Protein AF-A0A7J4ENU3-F1 (afdb_monomer_lite)

Foldseek 3Di:
DFAWDWKKKWKQDAPDDQPDDPDDRDDRPTDIGTFDDDPNDTDDDDDDLFFHKMKMWMWIATPVGDIDDIDIDIDGGPDHNQQNPVSPRDLDLVSLVVLVCCQVVVDPDDCSLPPVPPRGRDNVSSVVSVCCNVVVDVGD

Secondary structure (DSSP, 8-state):
-PPEEEEEEEEE-TT------TTSPPP---EEEEPEEETTEEE-----SS-EEEEEEEEEEETT-PBPPPEEEEEEE--PPTT-SS-SSS-SHHHHHHHHHHHTTSS---GGG--S-SSS--HHHHHHHHHHHTTS-S--

Radius of gyration: 20.48 Å; chains: 1; bounding box: 47×26×59 Å

Sequence (140 aa):
DTKIKEVYASIIEPDYKIILNNDTLYEMNFTTLPLEEKEGKFTANFTPDKGGEYKILIHAIDEEGNIAMPKSLVINVLGKLKGDFNNNGRVDIGDATYVAYMVVGKVPVDLNADFNGNGRVDIGDATKIAFYVAGKIDKL

Structure (mmCIF, N/CA/C/O backbone):
data_AF-A0A7J4ENU3-F1
#
_entry.id   AF-A0A7J4ENU3-F1
#
loop_
_atom_site.group_PDB
_atom_site.id
_atom_site.type_symbol
_atom_site.label_atom_id
_atom_site.label_alt_id
_atom_site.label_comp_id
_atom_site.label_asym_id
_atom_site.label_entity_id
_atom_site.label_seq_id
_atom_site.pdbx_PDB_ins_code
_atom_site.Cartn_x
_atom_site.Cartn_y
_atom_site.Cartn_z
_atom_site.occupancy
_atom_site.B_iso_or_equiv
_atom_site.auth_seq_id
_atom_site.auth_comp_id
_atom_site.auth_asym_id
_atom_site.auth_atom_id
_atom_site.pdbx_PDB_model_num
ATOM 1 N N . ASP A 1 1 ? 23.700 -7.798 -31.599 1.00 67.38 1 ASP A N 1
ATOM 2 C CA . ASP A 1 1 ? 23.242 -7.557 -30.221 1.00 67.38 1 ASP A CA 1
ATOM 3 C C . ASP A 1 1 ? 22.151 -6.514 -30.217 1.00 67.38 1 ASP A C 1
ATOM 5 O O . ASP A 1 1 ? 22.386 -5.391 -30.649 1.00 67.38 1 ASP A O 1
ATOM 9 N N . THR A 1 2 ? 20.948 -6.911 -29.811 1.00 76.69 2 THR A N 1
ATOM 10 C CA . THR A 1 2 ? 19.819 -5.992 -29.636 1.00 76.69 2 THR A CA 1
ATOM 11 C C . THR A 1 2 ? 20.080 -5.145 -28.397 1.00 76.69 2 THR A C 1
ATOM 13 O O . THR A 1 2 ? 20.268 -5.687 -27.307 1.00 76.69 2 THR A O 1
ATOM 16 N N . LYS A 1 3 ? 20.133 -3.823 -28.566 1.00 87.19 3 LYS A N 1
ATOM 17 C CA . LYS A 1 3 ? 20.307 -2.884 -27.456 1.00 87.19 3 LYS A CA 1
ATOM 18 C C . LYS A 1 3 ? 18.960 -2.580 -26.821 1.00 87.19 3 LYS A C 1
ATOM 20 O O . LYS A 1 3 ? 18.000 -2.258 -27.516 1.00 87.19 3 LYS A O 1
ATOM 25 N N . ILE A 1 4 ? 18.908 -2.685 -25.500 1.00 90.12 4 ILE A N 1
ATOM 26 C CA . ILE A 1 4 ? 17.722 -2.349 -24.717 1.00 90.12 4 ILE A CA 1
ATOM 27 C C . ILE A 1 4 ? 17.666 -0.826 -24.583 1.00 90.12 4 ILE A C 1
ATOM 29 O O . ILE A 1 4 ? 18.643 -0.206 -24.173 1.00 90.12 4 ILE A O 1
ATOM 33 N N . LYS A 1 5 ? 16.523 -0.238 -24.934 1.00 92.56 5 LYS A N 1
ATOM 34 C CA . LYS A 1 5 ? 16.239 1.192 -24.783 1.00 92.56 5 LYS A CA 1
ATOM 35 C C . LYS A 1 5 ? 15.552 1.486 -23.455 1.00 92.56 5 LYS A C 1
ATOM 37 O O . LYS A 1 5 ? 15.869 2.478 -22.809 1.00 92.56 5 LYS A O 1
ATOM 42 N N . GLU A 1 6 ? 14.597 0.645 -23.069 1.00 93.94 6 GLU A N 1
ATOM 43 C CA . GLU A 1 6 ? 13.755 0.873 -21.897 1.00 93.94 6 GLU A CA 1
ATOM 44 C C . GLU A 1 6 ? 13.342 -0.447 -21.249 1.00 93.94 6 GLU A C 1
ATOM 46 O O . GLU A 1 6 ? 13.059 -1.431 -21.935 1.00 93.94 6 GLU A O 1
ATOM 51 N N . VAL A 1 7 ? 13.271 -0.452 -19.917 1.00 95.50 7 VAL A N 1
ATOM 52 C CA . VAL A 1 7 ? 12.657 -1.527 -19.137 1.00 95.50 7 VAL A CA 1
ATOM 53 C C . VAL A 1 7 ? 11.713 -0.901 -18.121 1.00 95.50 7 VAL A C 1
ATOM 55 O O . VAL A 1 7 ? 12.093 0.025 -17.408 1.00 95.50 7 VAL A O 1
ATOM 58 N N . TYR A 1 8 ? 10.491 -1.414 -18.029 1.00 95.19 8 TYR A N 1
ATOM 59 C CA . TYR A 1 8 ? 9.503 -0.958 -17.053 1.00 95.19 8 TYR A CA 1
ATOM 60 C C . TYR A 1 8 ? 8.680 -2.130 -16.517 1.00 95.19 8 TYR A C 1
ATOM 62 O O . TYR A 1 8 ? 8.604 -3.199 -17.126 1.00 95.19 8 TYR A O 1
ATOM 70 N N . ALA A 1 9 ? 8.067 -1.929 -15.358 1.00 95.06 9 ALA A N 1
ATOM 71 C CA . ALA A 1 9 ? 7.141 -2.858 -14.743 1.00 95.06 9 ALA A CA 1
ATOM 72 C C . ALA A 1 9 ? 5.710 -2.311 -14.797 1.00 95.06 9 ALA A C 1
ATOM 74 O O . ALA A 1 9 ? 5.480 -1.148 -14.478 1.00 95.06 9 ALA A O 1
ATOM 75 N N . SER A 1 10 ? 4.747 -3.159 -15.144 1.00 93.50 10 SER A N 1
ATOM 76 C CA . SER A 1 10 ? 3.324 -2.928 -14.898 1.00 93.50 10 SER A CA 1
ATOM 77 C C . SER A 1 10 ? 2.909 -3.707 -13.654 1.00 93.50 10 SER A C 1
ATOM 79 O O . SER A 1 10 ? 3.065 -4.929 -13.600 1.00 93.50 10 SER A O 1
ATOM 81 N N . ILE A 1 11 ? 2.408 -2.996 -12.645 1.00 91.56 11 ILE A N 1
ATOM 82 C CA . ILE A 1 11 ? 2.000 -3.565 -11.358 1.00 91.56 11 ILE A CA 1
ATOM 83 C C . ILE A 1 11 ? 0.474 -3.639 -11.308 1.00 91.56 11 ILE A C 1
ATOM 85 O O . ILE A 1 11 ? -0.209 -2.629 -11.475 1.00 91.56 11 ILE A O 1
ATOM 89 N N . ILE A 1 12 ? -0.041 -4.846 -11.074 1.00 88.12 12 ILE A N 1
ATOM 90 C CA . ILE A 1 12 ? -1.458 -5.146 -10.863 1.00 88.12 12 ILE A CA 1
ATOM 91 C C . ILE A 1 12 ? -1.692 -5.338 -9.366 1.00 88.12 12 ILE A C 1
ATOM 93 O O . ILE A 1 12 ? -1.057 -6.197 -8.749 1.00 88.12 12 ILE A O 1
ATOM 97 N N . GLU A 1 13 ? -2.602 -4.551 -8.799 1.00 85.44 13 GLU A N 1
ATOM 98 C CA . GLU A 1 13 ? -2.942 -4.590 -7.376 1.00 85.44 13 GLU A CA 1
ATOM 99 C C . GLU A 1 13 ? -3.897 -5.744 -6.992 1.00 85.44 13 GLU A C 1
ATOM 101 O O . GLU A 1 13 ? -4.664 -6.210 -7.841 1.00 85.44 13 GLU A O 1
ATOM 106 N N . PRO A 1 14 ? -3.925 -6.149 -5.702 1.00 78.50 14 PRO A N 1
ATOM 107 C CA . PRO A 1 14 ? -4.763 -7.245 -5.197 1.00 78.50 14 PRO A CA 1
ATOM 108 C C . PRO A 1 14 ? -6.275 -7.078 -5.407 1.00 78.50 14 PRO A C 1
ATOM 110 O O . PRO A 1 14 ? -6.964 -8.047 -5.717 1.00 78.50 14 PRO A O 1
ATOM 113 N N . ASP A 1 15 ? -6.805 -5.859 -5.271 1.00 68.31 15 ASP A N 1
ATOM 114 C CA . ASP A 1 15 ? -8.259 -5.602 -5.291 1.00 68.31 15 ASP A CA 1
ATOM 115 C C . ASP A 1 15 ? -8.812 -5.336 -6.694 1.00 68.31 15 ASP A C 1
ATOM 117 O O . ASP A 1 15 ? -9.881 -4.735 -6.853 1.00 68.31 15 ASP A O 1
ATOM 121 N N . TYR A 1 16 ? -8.074 -5.740 -7.728 1.00 67.44 16 TYR A N 1
ATOM 122 C CA . TYR A 1 16 ? -8.493 -5.554 -9.106 1.00 67.44 16 TYR A CA 1
ATOM 123 C C . TYR A 1 16 ? -9.882 -6.168 -9.348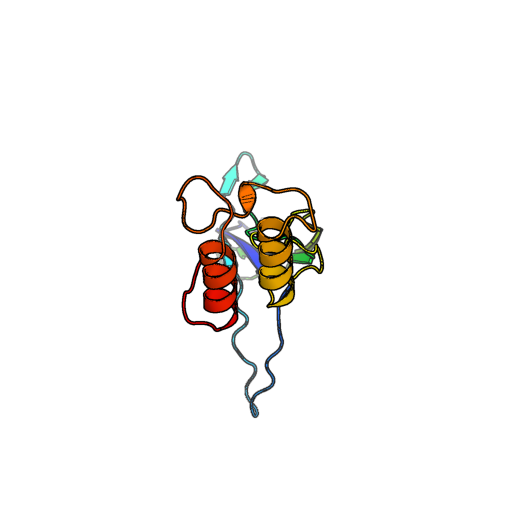 1.00 67.44 16 TYR A C 1
ATOM 125 O O . TYR A 1 16 ? -10.099 -7.374 -9.208 1.00 67.44 16 TYR A O 1
ATOM 133 N N . LYS A 1 17 ? -10.833 -5.320 -9.752 1.00 52.16 17 LYS A N 1
ATOM 134 C CA . LYS A 1 17 ? -12.161 -5.727 -10.214 1.00 52.16 17 LYS A CA 1
ATOM 135 C C . LYS A 1 17 ? -12.238 -5.502 -11.717 1.00 52.16 17 LYS A C 1
ATOM 137 O O . LYS A 1 17 ? -12.132 -4.368 -12.176 1.00 52.16 17 LYS A O 1
ATOM 142 N N . ILE A 1 18 ? -12.490 -6.567 -12.476 1.00 53.56 18 ILE A N 1
ATOM 143 C CA . ILE A 1 18 ? -12.946 -6.436 -13.863 1.00 53.56 18 ILE A CA 1
ATOM 144 C C . ILE A 1 18 ? -14.368 -5.874 -13.796 1.00 53.56 18 ILE A C 1
ATOM 146 O O . ILE A 1 18 ? -15.307 -6.600 -13.466 1.00 53.56 18 ILE A O 1
ATOM 150 N N . ILE A 1 19 ? -14.539 -4.580 -14.063 1.00 49.34 19 ILE A N 1
ATO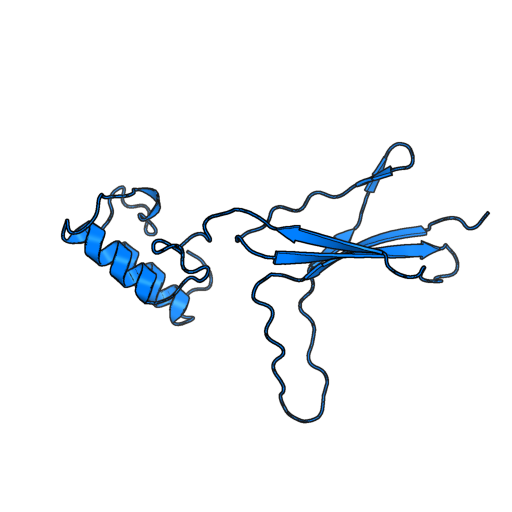M 151 C CA . ILE A 1 19 ? -15.871 -3.989 -14.205 1.00 49.34 19 ILE A CA 1
ATOM 152 C C . ILE A 1 19 ? -16.300 -4.195 -15.658 1.00 49.34 19 ILE A C 1
ATOM 154 O O . ILE A 1 19 ? -15.841 -3.504 -16.563 1.00 49.34 19 ILE A O 1
ATOM 158 N N . LEU A 1 20 ? -17.165 -5.185 -15.879 1.00 49.81 20 LEU A N 1
ATOM 159 C CA . LEU A 1 20 ? -17.818 -5.418 -17.164 1.00 49.81 20 LEU A CA 1
ATOM 160 C C . LEU A 1 20 ? -18.965 -4.417 -17.318 1.00 49.81 20 LEU A C 1
ATOM 162 O O . LEU A 1 20 ? -20.089 -4.702 -16.915 1.00 49.81 20 LEU A O 1
ATOM 166 N N . ASN A 1 21 ? -18.686 -3.253 -17.897 1.00 50.88 21 ASN A N 1
ATOM 167 C CA . ASN A 1 21 ? -19.736 -2.384 -18.419 1.00 50.88 21 ASN A CA 1
ATOM 168 C C . ASN A 1 21 ? -19.712 -2.450 -19.958 1.00 50.88 21 ASN A C 1
ATOM 170 O O . ASN A 1 21 ? -18.652 -2.613 -20.552 1.00 50.88 21 ASN A O 1
ATOM 174 N N . ASN A 1 22 ? -20.899 -2.418 -20.571 1.00 47.44 22 ASN A N 1
ATOM 175 C CA . ASN A 1 22 ? -21.196 -2.680 -21.989 1.00 47.44 22 ASN A CA 1
ATOM 176 C C . ASN A 1 22 ? -20.034 -2.522 -22.999 1.00 47.44 22 ASN A C 1
ATOM 178 O O . ASN A 1 22 ? -19.501 -1.430 -23.187 1.00 47.44 22 ASN A O 1
ATOM 182 N N . ASP A 1 23 ? -19.743 -3.622 -23.704 1.00 50.28 23 ASP A N 1
ATOM 183 C CA . ASP A 1 23 ? -19.064 -3.747 -25.008 1.00 50.28 23 ASP A CA 1
ATOM 184 C C . ASP A 1 23 ? -17.723 -3.030 -25.242 1.00 50.28 23 ASP A C 1
ATOM 186 O O . ASP A 1 23 ? -17.220 -2.999 -26.365 1.00 50.28 23 ASP A O 1
ATOM 190 N N . THR A 1 24 ? -17.065 -2.537 -24.195 1.00 50.84 24 THR A N 1
ATOM 191 C CA . THR A 1 24 ? -15.702 -2.001 -24.295 1.00 50.84 24 THR A CA 1
ATOM 192 C C . THR A 1 24 ? -14.852 -2.523 -23.141 1.00 50.84 24 THR A C 1
ATOM 194 O O . THR A 1 24 ? -15.248 -2.445 -21.982 1.00 50.84 24 THR A O 1
ATOM 197 N N . LEU A 1 25 ? -13.687 -3.110 -23.453 1.00 45.59 25 LEU A N 1
ATOM 198 C CA . LEU A 1 25 ? -12.690 -3.480 -22.444 1.00 45.59 25 LEU A CA 1
ATOM 199 C C . LEU A 1 25 ? -12.297 -2.214 -21.665 1.00 45.59 25 LEU A C 1
ATOM 201 O O . LEU A 1 25 ? -11.780 -1.273 -22.261 1.00 45.59 25 LEU A O 1
ATOM 205 N N . TYR A 1 26 ? -12.546 -2.191 -20.355 1.00 52.06 26 TYR A N 1
ATOM 206 C CA . TYR A 1 26 ? -12.221 -1.044 -19.507 1.00 52.06 26 TYR A CA 1
ATOM 207 C C . TYR A 1 26 ? -10.741 -0.984 -19.120 1.00 52.06 26 TYR A C 1
ATOM 209 O O . TYR A 1 26 ? -10.058 -2.005 -19.004 1.00 52.06 26 TYR A O 1
ATOM 217 N N . GLU A 1 27 ? -10.293 0.255 -18.908 1.00 47.44 27 GLU A N 1
ATOM 218 C CA . GLU A 1 27 ? -8.958 0.672 -18.488 1.00 47.44 27 GLU A CA 1
ATOM 219 C C . GLU A 1 27 ? -8.439 -0.170 -17.322 1.00 47.44 27 GLU A C 1
ATOM 221 O O . GLU A 1 27 ? -9.015 -0.228 -16.233 1.00 47.44 27 GLU A O 1
ATOM 226 N N . MET A 1 28 ? -7.318 -0.838 -17.557 1.00 56.19 28 MET A N 1
ATOM 227 C CA . MET A 1 28 ? -6.588 -1.494 -16.493 1.00 56.19 28 MET A CA 1
ATOM 228 C C . MET A 1 28 ? -5.757 -0.427 -15.777 1.00 56.19 28 MET A C 1
ATOM 230 O O . MET A 1 28 ? -4.797 0.097 -16.341 1.00 56.19 28 MET A O 1
ATOM 234 N N . ASN A 1 29 ? -6.132 -0.092 -14.541 1.00 54.97 29 ASN A N 1
ATOM 235 C CA . ASN A 1 29 ? -5.310 0.763 -13.689 1.00 54.97 29 ASN A CA 1
ATOM 236 C C . ASN A 1 29 ? -4.070 -0.020 -13.262 1.00 54.97 29 ASN A C 1
ATOM 238 O O . ASN A 1 29 ? -4.098 -0.779 -12.295 1.00 54.97 29 ASN A O 1
ATOM 242 N N . PHE A 1 30 ? -2.990 0.152 -14.014 1.00 72.44 30 PHE A N 1
ATOM 243 C CA . PHE A 1 30 ? -1.680 -0.365 -13.664 1.00 72.44 30 PHE A CA 1
ATOM 244 C C . PHE A 1 30 ? -0.769 0.779 -13.263 1.00 72.44 30 PHE A C 1
ATOM 246 O O . PHE A 1 30 ? -0.688 1.799 -13.952 1.00 72.44 30 PHE A O 1
ATOM 253 N N . THR A 1 31 ? -0.005 0.584 -12.193 1.00 81.31 31 THR A N 1
ATOM 254 C CA . THR A 1 31 ? 1.162 1.432 -11.967 1.00 81.31 31 THR A CA 1
ATOM 255 C C . THR A 1 31 ? 2.234 1.024 -12.967 1.00 81.31 31 THR A C 1
ATOM 257 O O . THR A 1 31 ? 2.696 -0.118 -12.955 1.00 81.31 31 THR A O 1
ATOM 260 N N . THR A 1 32 ? 2.621 1.954 -13.838 1.00 88.81 32 THR A N 1
ATOM 261 C CA . THR A 1 32 ? 3.802 1.792 -14.691 1.00 88.81 32 THR A CA 1
ATOM 262 C C . THR A 1 32 ? 5.004 2.355 -13.950 1.00 88.81 32 THR A C 1
ATOM 264 O O . THR A 1 32 ? 5.009 3.525 -13.571 1.00 88.81 32 THR A O 1
ATOM 267 N N . LEU A 1 33 ? 6.005 1.513 -13.717 1.00 92.94 33 LEU A N 1
ATOM 268 C CA . LEU A 1 33 ? 7.198 1.842 -12.952 1.00 92.94 33 LEU A CA 1
ATOM 269 C C . LEU A 1 33 ? 8.435 1.630 -13.835 1.00 92.94 33 LEU A C 1
ATOM 271 O O . LEU A 1 33 ? 8.742 0.480 -14.147 1.00 92.94 33 LEU A O 1
ATOM 275 N N . PRO A 1 34 ? 9.146 2.687 -14.258 1.00 95.06 34 PRO A N 1
ATOM 276 C CA . PRO A 1 34 ? 10.393 2.524 -14.998 1.00 95.06 34 PRO A CA 1
ATOM 277 C C . PRO A 1 34 ? 11.454 1.847 -14.121 1.00 95.06 34 PRO A C 1
ATOM 279 O O . PRO A 1 34 ? 11.529 2.101 -12.916 1.00 95.06 34 PRO A O 1
ATOM 282 N N . LEU A 1 35 ? 12.271 0.978 -14.719 1.00 95.06 35 LEU A N 1
ATOM 283 C CA . LEU A 1 35 ? 13.402 0.340 -14.050 1.00 95.06 35 LEU A CA 1
ATOM 284 C C . LEU A 1 35 ? 14.702 1.044 -14.444 1.00 95.06 35 LEU A C 1
ATOM 286 O O . LEU A 1 35 ? 14.980 1.272 -15.618 1.00 95.06 35 LEU A O 1
ATOM 290 N N . GLU A 1 36 ? 15.532 1.329 -13.448 1.00 94.38 36 GLU A N 1
ATOM 291 C CA . GLU A 1 36 ? 16.858 1.908 -13.630 1.00 94.38 36 GLU A CA 1
ATOM 292 C C . GLU A 1 36 ? 17.893 0.806 -13.848 1.00 94.38 36 GLU A C 1
ATOM 294 O O . GLU A 1 36 ? 17.995 -0.129 -13.043 1.00 94.38 36 GLU A O 1
ATOM 299 N N . GLU A 1 37 ? 18.694 0.936 -14.904 1.00 92.62 37 GLU A N 1
ATOM 300 C CA . GLU A 1 37 ? 19.852 0.076 -15.120 1.00 92.62 37 GLU A CA 1
ATOM 301 C C . GLU A 1 37 ? 21.011 0.490 -14.204 1.00 92.62 37 GLU A C 1
ATOM 303 O O . GLU A 1 37 ? 21.490 1.624 -14.238 1.00 92.62 37 GLU A O 1
ATOM 308 N N . LYS A 1 38 ? 21.487 -0.451 -13.388 1.00 90.62 38 LYS A N 1
ATOM 309 C CA . LYS A 1 38 ? 22.678 -0.322 -12.546 1.00 90.62 38 LYS A CA 1
ATOM 310 C C . LYS A 1 38 ? 23.508 -1.588 -12.688 1.00 90.62 38 LYS A C 1
ATOM 312 O O . LYS A 1 38 ? 23.046 -2.673 -12.344 1.00 90.62 38 LYS A O 1
ATOM 317 N N . GLU A 1 39 ? 24.724 -1.447 -13.217 1.00 89.56 39 GLU A N 1
ATOM 318 C CA . GLU A 1 39 ? 25.691 -2.550 -13.360 1.00 89.56 39 GLU A CA 1
ATOM 319 C C . GLU A 1 39 ? 25.115 -3.777 -14.104 1.00 89.56 39 GLU A C 1
ATOM 321 O O . GLU A 1 39 ? 25.306 -4.924 -13.696 1.00 89.56 39 GLU A O 1
ATOM 326 N N . GLY A 1 40 ? 24.358 -3.543 -15.184 1.00 86.25 40 GLY A N 1
ATOM 327 C CA . GLY A 1 40 ? 23.722 -4.603 -15.977 1.00 86.25 40 GLY A CA 1
ATOM 328 C C . GLY A 1 40 ? 22.496 -5.253 -15.321 1.00 86.25 40 GLY A C 1
ATOM 329 O O . GLY A 1 40 ? 22.036 -6.302 -15.778 1.00 86.25 40 GLY A O 1
ATOM 330 N N . LYS A 1 41 ? 21.957 -4.665 -14.245 1.00 90.12 41 LYS A N 1
ATOM 331 C CA . LYS A 1 41 ? 20.702 -5.077 -13.601 1.00 90.12 41 LYS A CA 1
ATOM 332 C C . LYS A 1 41 ? 19.680 -3.952 -13.655 1.00 90.12 41 LYS A C 1
ATOM 334 O O . LYS A 1 41 ? 19.992 -2.812 -13.342 1.00 90.12 41 LYS A O 1
ATOM 339 N N . PHE A 1 42 ? 18.440 -4.299 -13.970 1.00 93.12 42 PHE A N 1
ATOM 340 C CA . PHE A 1 42 ? 17.312 -3.376 -13.928 1.00 93.12 42 PHE A CA 1
ATOM 341 C C . PHE A 1 42 ? 16.654 -3.425 -12.550 1.00 93.12 42 PHE A C 1
ATOM 343 O O . PHE A 1 42 ? 16.318 -4.504 -12.057 1.00 93.12 42 PHE A O 1
ATOM 350 N N . THR A 1 43 ? 16.499 -2.266 -11.915 1.00 93.25 43 THR A N 1
ATOM 351 C CA . THR A 1 43 ? 16.022 -2.147 -10.532 1.00 93.25 43 THR A CA 1
ATOM 352 C C . THR A 1 43 ? 14.944 -1.081 -10.412 1.00 93.25 43 THR A C 1
ATOM 354 O O . THR A 1 43 ? 15.016 -0.041 -11.056 1.00 93.25 43 THR A O 1
ATOM 357 N N . ALA A 1 44 ? 13.947 -1.329 -9.571 1.00 92.31 44 ALA A N 1
ATOM 358 C CA . ALA A 1 44 ? 12.956 -0.337 -9.190 1.00 92.31 44 ALA A CA 1
ATOM 359 C C . ALA A 1 44 ? 12.510 -0.585 -7.750 1.00 92.31 44 ALA A C 1
ATOM 361 O O . ALA A 1 44 ? 12.583 -1.712 -7.256 1.00 92.31 44 ALA A O 1
ATOM 362 N N . ASN A 1 45 ? 12.040 0.473 -7.094 1.00 91.69 45 ASN A N 1
ATOM 363 C CA . ASN A 1 45 ? 11.479 0.399 -5.753 1.00 91.69 45 ASN A CA 1
ATOM 364 C C . ASN A 1 45 ? 9.977 0.648 -5.834 1.00 91.69 45 ASN A C 1
ATOM 366 O O . ASN A 1 45 ? 9.534 1.650 -6.391 1.00 91.69 45 ASN A O 1
ATOM 370 N N . PHE A 1 46 ? 9.211 -0.260 -5.247 1.00 88.38 46 PHE A N 1
ATOM 371 C CA . PHE A 1 46 ? 7.774 -0.137 -5.086 1.00 88.38 46 PHE A CA 1
ATOM 372 C C . PHE A 1 46 ? 7.436 -0.407 -3.625 1.00 88.38 46 PHE A C 1
ATOM 374 O O . PHE A 1 46 ? 7.888 -1.406 -3.063 1.00 88.38 46 PHE A O 1
ATOM 381 N N . THR A 1 47 ? 6.648 0.481 -3.025 1.00 86.06 47 THR A N 1
ATOM 382 C CA . THR A 1 47 ? 6.127 0.314 -1.668 1.00 86.06 47 THR A CA 1
ATOM 383 C C . THR A 1 47 ? 4.628 0.058 -1.774 1.00 86.06 47 THR A C 1
ATOM 385 O O . THR A 1 47 ? 3.895 0.997 -2.088 1.00 86.06 47 THR A O 1
ATOM 388 N N . PRO A 1 48 ? 4.169 -1.182 -1.536 1.00 82.31 48 PRO A N 1
ATOM 389 C CA . PRO A 1 48 ? 2.747 -1.496 -1.478 1.00 82.31 48 PRO A CA 1
ATOM 390 C C . PRO A 1 48 ? 2.047 -0.662 -0.400 1.00 82.31 48 PRO A C 1
ATOM 392 O O . PRO A 1 48 ? 2.563 -0.510 0.708 1.00 82.31 48 PRO A O 1
ATOM 395 N N . ASP A 1 49 ? 0.862 -0.150 -0.710 1.00 74.81 49 ASP A N 1
ATOM 396 C CA . ASP A 1 49 ? -0.019 0.558 0.224 1.00 74.81 49 ASP A CA 1
ATOM 397 C C . ASP A 1 49 ? -0.956 -0.391 0.995 1.00 74.81 49 ASP A C 1
ATOM 399 O O . ASP A 1 49 ? -1.523 -0.011 2.024 1.00 74.81 49 ASP A O 1
ATOM 403 N N . LYS A 1 50 ? -1.079 -1.640 0.530 1.00 73.00 50 LYS A N 1
ATOM 404 C CA . LYS A 1 50 ? -1.904 -2.693 1.125 1.00 73.00 50 LYS A CA 1
ATOM 405 C C . LYS A 1 50 ? -1.287 -4.081 1.004 1.00 73.00 50 LYS A C 1
ATOM 407 O O . LYS A 1 50 ? -0.380 -4.327 0.210 1.00 73.00 50 LYS A O 1
ATOM 412 N N . GLY A 1 51 ? -1.775 -4.995 1.838 1.00 79.12 51 GLY A N 1
ATOM 413 C CA . GLY A 1 51 ? -1.477 -6.417 1.704 1.00 79.12 51 GLY A CA 1
ATOM 414 C C . GLY A 1 51 ? -2.241 -7.053 0.545 1.00 79.12 51 GLY A C 1
ATOM 415 O O . GLY A 1 51 ? -3.234 -6.511 0.069 1.00 79.12 51 GLY A O 1
ATOM 416 N N . GLY A 1 52 ? -1.783 -8.227 0.115 1.00 79.62 52 GLY A N 1
ATOM 417 C CA . GLY A 1 52 ? -2.448 -9.038 -0.906 1.00 79.62 52 GLY A CA 1
ATOM 418 C C . GLY A 1 52 ? -1.515 -9.520 -2.016 1.00 79.62 52 GLY A C 1
ATOM 419 O O . GLY A 1 52 ? -0.292 -9.368 -1.939 1.00 79.62 52 GLY A O 1
ATOM 420 N N . GLU A 1 53 ? -2.107 -10.139 -3.038 1.00 86.75 53 GLU A N 1
ATOM 421 C CA . GLU A 1 53 ? -1.390 -10.669 -4.201 1.00 86.75 53 GLU A CA 1
ATOM 422 C C . GLU A 1 53 ? -1.198 -9.585 -5.271 1.00 86.75 53 GLU A C 1
ATOM 424 O O . GLU A 1 53 ? -2.153 -9.148 -5.908 1.00 86.75 53 GLU A O 1
ATOM 429 N N . TYR A 1 54 ? 0.050 -9.187 -5.508 1.00 89.12 54 TYR A N 1
ATOM 430 C CA . TYR A 1 54 ? 0.433 -8.300 -6.603 1.00 89.12 54 TYR A CA 1
ATOM 431 C C . TYR A 1 54 ? 0.981 -9.115 -7.774 1.00 89.12 54 TYR A C 1
ATOM 433 O O . TYR A 1 54 ? 1.838 -9.986 -7.586 1.00 89.12 54 TYR A O 1
ATOM 441 N N . LYS A 1 55 ? 0.559 -8.790 -9.000 1.00 91.31 55 LYS A N 1
ATOM 442 C CA . LYS A 1 55 ? 1.166 -9.333 -10.229 1.00 91.31 55 LYS A CA 1
ATOM 443 C C . LYS A 1 55 ? 2.015 -8.261 -10.885 1.00 91.31 55 LYS A C 1
ATOM 445 O O . LYS A 1 55 ? 1.546 -7.154 -11.116 1.00 91.31 55 LYS A O 1
ATOM 450 N N . ILE A 1 56 ? 3.260 -8.591 -11.196 1.00 92.94 56 ILE A N 1
ATOM 451 C CA . ILE A 1 56 ? 4.216 -7.668 -11.804 1.00 92.94 56 ILE A CA 1
ATOM 452 C C . ILE A 1 56 ? 4.601 -8.215 -13.172 1.00 92.94 56 ILE A C 1
ATOM 454 O O . ILE A 1 56 ? 5.058 -9.355 -13.273 1.00 92.94 56 ILE A O 1
ATOM 458 N N . LEU A 1 57 ? 4.422 -7.405 -14.213 1.00 93.62 57 LEU A N 1
ATOM 459 C CA . LEU A 1 57 ? 4.844 -7.698 -15.580 1.00 93.62 57 LEU A CA 1
ATOM 460 C C . LEU A 1 57 ? 6.032 -6.813 -15.932 1.00 93.62 57 LEU A C 1
ATOM 462 O O . LEU A 1 57 ? 5.926 -5.598 -15.858 1.00 93.62 57 LEU A O 1
ATOM 466 N N . ILE A 1 58 ? 7.154 -7.410 -16.318 1.00 94.94 58 ILE A N 1
ATOM 467 C CA . ILE A 1 58 ? 8.361 -6.697 -16.734 1.00 94.94 58 ILE A CA 1
ATOM 468 C C . ILE A 1 58 ? 8.408 -6.671 -18.257 1.00 94.94 58 ILE A C 1
ATOM 470 O O . ILE A 1 58 ? 8.412 -7.724 -18.901 1.00 94.94 58 ILE A O 1
ATOM 474 N N . HIS A 1 59 ? 8.487 -5.467 -18.804 1.00 94.94 59 HIS A N 1
ATOM 475 C CA . HIS A 1 59 ? 8.570 -5.169 -20.224 1.00 94.94 59 HIS A CA 1
ATOM 476 C C . HIS A 1 59 ? 9.970 -4.663 -20.557 1.00 94.94 59 HIS A C 1
ATOM 478 O O . HIS A 1 59 ? 10.546 -3.898 -19.788 1.00 94.94 59 HIS A O 1
ATOM 484 N N . ALA A 1 60 ? 10.499 -5.069 -21.709 1.00 94.88 60 ALA A N 1
ATOM 485 C CA . ALA A 1 60 ? 11.725 -4.518 -22.272 1.00 94.88 60 ALA A CA 1
ATOM 486 C C . ALA A 1 60 ? 11.455 -4.088 -23.713 1.00 94.88 60 ALA A C 1
ATOM 488 O O . ALA A 1 60 ? 10.846 -4.843 -24.475 1.00 94.88 60 ALA A O 1
ATOM 489 N N . ILE A 1 61 ? 11.904 -2.887 -24.058 1.00 94.31 61 ILE A N 1
ATOM 490 C CA . ILE A 1 61 ? 11.785 -2.291 -25.385 1.00 94.31 61 ILE A CA 1
ATOM 491 C C . ILE A 1 61 ? 13.195 -2.057 -25.922 1.00 94.31 61 ILE A C 1
ATOM 493 O O . ILE A 1 61 ? 14.054 -1.539 -25.203 1.00 94.31 61 ILE A O 1
ATOM 497 N N . ASP A 1 62 ? 13.447 -2.441 -27.169 1.00 94.81 62 ASP A N 1
ATOM 498 C CA . ASP A 1 62 ? 14.704 -2.134 -27.853 1.00 94.81 62 ASP A CA 1
ATOM 499 C C . ASP A 1 62 ? 14.702 -0.742 -28.521 1.00 94.81 62 ASP A C 1
ATOM 501 O O . ASP A 1 62 ? 13.726 0.011 -28.469 1.00 94.81 62 ASP A O 1
ATOM 505 N N . GLU A 1 63 ? 15.829 -0.358 -29.123 1.00 93.38 63 GLU A N 1
ATOM 506 C CA . GLU A 1 63 ? 15.964 0.933 -29.817 1.00 93.38 63 GLU A CA 1
ATOM 507 C C . GLU A 1 63 ? 15.009 1.090 -31.018 1.00 93.38 63 GLU A C 1
ATOM 509 O O . GLU A 1 63 ? 14.643 2.218 -31.359 1.00 93.38 63 GLU A O 1
ATOM 514 N N . GLU A 1 64 ? 14.564 -0.018 -31.616 1.00 93.94 64 GLU A N 1
ATOM 515 C CA . GLU A 1 64 ? 13.640 -0.062 -32.758 1.00 93.94 64 GLU A CA 1
ATOM 516 C C . GLU A 1 64 ? 12.163 -0.014 -32.326 1.00 93.94 64 GLU A C 1
ATOM 518 O O . GLU A 1 64 ? 11.276 0.177 -33.158 1.00 93.94 64 GLU A O 1
ATOM 523 N N . GLY A 1 65 ? 11.892 -0.129 -31.022 1.00 91.06 65 GLY A N 1
ATOM 524 C CA . GLY A 1 65 ? 10.546 -0.136 -30.456 1.00 91.06 65 GLY A CA 1
ATOM 525 C C . GLY A 1 65 ? 9.916 -1.527 -30.358 1.00 91.06 65 GLY A C 1
ATOM 526 O O . GLY A 1 65 ? 8.731 -1.628 -30.037 1.00 91.06 65 GLY A O 1
ATOM 527 N N . ASN A 1 66 ? 10.673 -2.599 -30.602 1.00 92.25 66 ASN A N 1
ATOM 528 C CA . ASN A 1 66 ? 10.181 -3.958 -30.422 1.00 92.25 66 ASN A CA 1
ATOM 529 C C . ASN A 1 66 ? 10.069 -4.272 -28.928 1.00 92.25 66 ASN A C 1
ATOM 531 O O . ASN A 1 66 ? 10.991 -4.023 -28.148 1.00 92.25 66 ASN A O 1
ATOM 535 N N . ILE A 1 67 ? 8.940 -4.861 -28.536 1.00 91.19 67 ILE A N 1
ATOM 536 C CA . ILE A 1 67 ? 8.664 -5.241 -27.150 1.00 91.19 67 ILE A CA 1
ATOM 537 C C . ILE A 1 67 ? 8.960 -6.731 -26.988 1.00 91.19 67 ILE A C 1
ATOM 539 O O . ILE A 1 67 ? 8.367 -7.574 -27.665 1.00 91.19 67 ILE A O 1
ATOM 543 N N . ALA A 1 68 ? 9.867 -7.067 -26.074 1.00 93.44 68 ALA A N 1
ATOM 544 C CA . ALA A 1 68 ? 10.124 -8.454 -25.709 1.00 93.44 68 ALA A CA 1
ATOM 545 C C . ALA A 1 68 ? 8.899 -9.073 -25.017 1.00 93.44 68 ALA A C 1
ATOM 547 O O . ALA A 1 68 ? 8.138 -8.379 -24.339 1.00 93.44 68 ALA A O 1
ATOM 548 N N . MET A 1 69 ? 8.733 -10.396 -25.128 1.00 93.44 69 MET A N 1
ATOM 549 C CA . MET A 1 69 ? 7.670 -11.093 -24.398 1.00 93.44 69 MET A CA 1
ATOM 550 C C . MET A 1 69 ? 7.807 -10.815 -22.887 1.00 93.44 69 MET A C 1
ATOM 552 O O . MET A 1 69 ? 8.865 -11.127 -22.324 1.00 93.44 69 MET A O 1
ATOM 556 N N . PRO A 1 70 ? 6.783 -10.237 -22.225 1.00 93.44 70 PRO A N 1
ATOM 557 C CA . PRO A 1 70 ? 6.913 -9.814 -20.838 1.00 93.44 70 PRO A CA 1
ATOM 558 C C . PRO A 1 70 ? 7.157 -10.987 -19.894 1.00 93.44 70 PRO A C 1
ATOM 560 O O . PRO A 1 70 ? 6.603 -12.075 -20.069 1.00 93.44 70 PRO A O 1
ATOM 563 N N . LYS A 1 71 ? 7.947 -10.751 -18.846 1.00 94.25 71 LYS A N 1
ATOM 564 C CA . LYS A 1 71 ? 8.091 -11.706 -17.740 1.00 94.25 71 LYS A CA 1
ATOM 565 C C . LYS A 1 71 ? 7.144 -11.339 -16.614 1.00 94.25 71 LYS A C 1
ATOM 567 O O . LYS A 1 71 ? 7.129 -10.193 -16.181 1.00 94.25 71 LYS A O 1
ATOM 572 N N . SER A 1 72 ? 6.401 -12.317 -16.110 1.00 93.31 72 SER A N 1
ATOM 573 C CA . SER A 1 72 ? 5.491 -12.131 -14.982 1.00 93.31 72 SER A CA 1
ATOM 574 C C . SER A 1 72 ? 6.048 -12.734 -13.699 1.00 93.31 72 SER A C 1
ATOM 576 O O . SER A 1 72 ? 6.607 -13.832 -13.722 1.00 93.31 72 SER A O 1
ATOM 578 N N . LEU A 1 73 ? 5.804 -12.073 -12.575 1.00 93.50 73 LEU A N 1
ATOM 579 C CA . LEU A 1 73 ? 6.022 -12.626 -11.243 1.00 93.50 73 LEU A CA 1
ATOM 580 C C . LEU A 1 73 ? 4.893 -12.206 -10.299 1.00 93.50 73 LEU A C 1
ATOM 582 O O . LEU A 1 73 ? 4.219 -11.202 -10.527 1.00 93.50 73 LEU A O 1
ATOM 586 N N . VAL A 1 74 ? 4.688 -12.996 -9.249 1.00 90.44 74 VAL A N 1
ATOM 587 C CA . VAL A 1 74 ? 3.643 -12.776 -8.245 1.00 90.44 74 VAL A CA 1
ATOM 588 C C . VAL A 1 74 ? 4.306 -12.529 -6.897 1.00 90.44 74 VAL A C 1
ATOM 590 O O . VAL A 1 74 ? 5.154 -13.318 -6.479 1.00 90.44 74 VAL A O 1
ATOM 593 N N . ILE A 1 75 ? 3.928 -11.441 -6.224 1.00 90.06 75 ILE A N 1
ATOM 594 C CA . ILE A 1 75 ? 4.399 -11.103 -4.877 1.00 90.06 75 ILE A CA 1
ATOM 595 C C . ILE A 1 75 ? 3.206 -11.096 -3.932 1.00 90.06 75 ILE A C 1
ATOM 597 O O . ILE A 1 75 ? 2.230 -10.390 -4.160 1.00 90.06 75 ILE A O 1
ATOM 601 N N . ASN A 1 76 ? 3.317 -11.846 -2.839 1.00 86.44 76 ASN A N 1
ATOM 602 C CA . ASN A 1 76 ? 2.365 -11.785 -1.738 1.00 86.44 76 ASN A CA 1
ATOM 603 C C . ASN A 1 76 ? 2.902 -10.835 -0.672 1.00 86.44 76 ASN A C 1
ATOM 605 O O . ASN A 1 76 ? 3.898 -11.131 -0.010 1.00 86.44 76 ASN A O 1
ATOM 609 N N . VAL A 1 77 ? 2.250 -9.685 -0.523 1.00 85.06 77 VAL A N 1
ATOM 610 C CA . VAL A 1 77 ? 2.608 -8.695 0.490 1.00 85.06 77 VAL A CA 1
ATOM 611 C C . VAL A 1 77 ? 1.855 -9.030 1.768 1.00 85.06 77 VAL A C 1
ATOM 613 O O . VAL A 1 77 ? 0.631 -8.914 1.842 1.00 85.06 77 VAL A O 1
ATOM 616 N N . LEU A 1 78 ? 2.608 -9.450 2.784 1.00 72.56 78 LEU A N 1
ATOM 617 C CA . LEU A 1 78 ? 2.103 -9.645 4.138 1.00 72.56 78 LEU A CA 1
ATOM 618 C C . LEU A 1 78 ? 2.070 -8.282 4.837 1.00 72.56 78 LEU A C 1
ATOM 620 O O . LEU A 1 78 ? 3.050 -7.861 5.445 1.00 72.56 78 LEU A O 1
ATOM 624 N N . GLY A 1 79 ? 0.960 -7.566 4.714 1.00 63.75 79 GLY A N 1
ATOM 625 C CA . GLY A 1 79 ? 0.765 -6.279 5.371 1.00 63.75 79 GLY A CA 1
ATOM 626 C C . GLY A 1 79 ? -0.684 -6.127 5.795 1.00 63.75 79 GLY A C 1
ATOM 627 O O . GLY A 1 79 ? -1.583 -6.434 5.016 1.00 63.75 79 GLY A O 1
ATOM 628 N N . LYS A 1 80 ? -0.917 -5.661 7.027 1.00 64.12 80 LYS A N 1
ATOM 629 C CA . LYS A 1 80 ? -2.245 -5.176 7.411 1.00 64.12 80 LYS A CA 1
ATOM 630 C C . LYS A 1 80 ? -2.565 -3.993 6.506 1.00 64.12 80 LYS A C 1
ATOM 632 O O . LYS A 1 80 ? -1.816 -3.016 6.498 1.00 64.12 80 LYS A O 1
ATOM 637 N N . LEU A 1 81 ? -3.636 -4.092 5.730 1.00 74.62 81 LEU A N 1
ATOM 638 C CA . LEU A 1 81 ? -4.175 -2.952 5.001 1.00 74.62 81 LEU A CA 1
ATOM 639 C C . LEU A 1 81 ? -4.465 -1.846 6.030 1.00 74.62 81 LEU A C 1
ATOM 641 O O . LEU A 1 81 ? -5.084 -2.104 7.062 1.00 74.62 81 LEU A O 1
ATOM 645 N N . LYS A 1 82 ? -3.947 -0.629 5.824 1.00 79.44 82 LYS A N 1
ATOM 646 C CA . LYS A 1 82 ? -4.176 0.472 6.771 1.00 79.44 82 LYS A CA 1
ATOM 647 C C . LYS A 1 82 ? -5.685 0.701 6.873 1.00 79.44 82 LYS A C 1
ATOM 649 O O . LYS A 1 82 ? -6.310 1.042 5.877 1.00 79.44 82 LYS A O 1
ATOM 654 N N . GLY A 1 83 ? -6.254 0.519 8.063 1.00 84.81 83 GLY A N 1
ATOM 655 C CA . GLY A 1 83 ? -7.705 0.566 8.261 1.00 84.81 83 GLY A CA 1
ATOM 656 C C . GLY A 1 83 ? -8.396 -0.795 8.354 1.00 84.81 83 GLY A C 1
ATOM 657 O O . GLY A 1 83 ? -9.538 -0.806 8.781 1.00 84.81 83 GLY A O 1
ATOM 658 N N . ASP A 1 84 ? -7.732 -1.909 8.030 1.00 87.81 84 ASP A N 1
ATOM 659 C CA . ASP A 1 84 ? -8.239 -3.282 8.198 1.00 87.81 84 ASP A CA 1
ATOM 660 C C . ASP A 1 84 ? -7.893 -3.802 9.605 1.00 87.81 84 ASP A C 1
ATOM 662 O O . ASP A 1 84 ? -6.837 -4.395 9.853 1.00 87.81 84 ASP A O 1
ATOM 666 N N . PHE A 1 85 ? -8.762 -3.512 10.570 1.00 87.88 85 PHE A N 1
ATOM 667 C CA . PHE A 1 85 ? -8.571 -3.901 11.969 1.00 87.88 85 PHE A CA 1
ATOM 668 C C . PHE A 1 85 ? -9.055 -5.312 12.260 1.00 87.88 85 PHE A C 1
ATOM 670 O O . PHE A 1 85 ? -8.567 -5.939 13.206 1.00 87.88 85 PHE A O 1
ATOM 677 N N . ASN A 1 86 ? -9.991 -5.822 11.461 1.00 85.88 86 ASN A N 1
ATOM 678 C CA . ASN A 1 86 ? -10.494 -7.180 11.627 1.00 85.88 86 ASN A CA 1
ATOM 679 C C . ASN A 1 86 ? -9.698 -8.227 10.810 1.00 85.88 86 ASN A C 1
ATOM 681 O O . ASN A 1 86 ? -9.910 -9.423 11.004 1.00 85.88 86 ASN A O 1
ATOM 685 N N . ASN A 1 87 ? -8.711 -7.792 10.018 1.00 82.31 87 ASN A N 1
ATOM 686 C CA . ASN A 1 87 ? -7.811 -8.593 9.178 1.00 82.31 87 ASN A CA 1
ATOM 687 C C . ASN A 1 87 ? -8.555 -9.450 8.142 1.00 82.31 87 ASN A C 1
ATOM 689 O O . ASN A 1 87 ? -8.164 -10.593 7.884 1.00 82.31 87 ASN A O 1
ATOM 693 N N . ASN A 1 88 ? -9.644 -8.931 7.571 1.00 76.00 88 ASN A N 1
ATOM 694 C CA . ASN A 1 88 ? -10.406 -9.627 6.533 1.00 76.00 88 ASN A CA 1
ATOM 695 C C . ASN A 1 88 ? -9.905 -9.323 5.107 1.00 76.00 88 ASN A C 1
ATOM 697 O O . ASN A 1 88 ? -10.482 -9.832 4.142 1.00 76.00 88 ASN A O 1
ATOM 701 N N . GLY A 1 89 ? -8.839 -8.526 4.973 1.00 76.00 89 GLY A N 1
ATOM 702 C CA . GLY A 1 89 ? -8.199 -8.186 3.706 1.00 76.00 89 GLY A CA 1
ATOM 703 C C . GLY A 1 89 ? -8.827 -7.001 2.974 1.00 76.00 89 GLY A C 1
ATOM 704 O O . GLY A 1 89 ? -8.486 -6.773 1.818 1.00 76.00 89 GLY A O 1
ATOM 705 N N . ARG A 1 90 ? -9.747 -6.254 3.595 1.00 80.31 90 ARG A N 1
ATOM 706 C CA . ARG A 1 90 ? -10.396 -5.069 3.009 1.00 80.31 90 ARG A CA 1
ATOM 707 C C . ARG A 1 90 ? -10.722 -4.044 4.094 1.00 80.31 90 ARG A C 1
ATOM 709 O O . ARG A 1 90 ? -11.005 -4.426 5.214 1.00 80.31 90 ARG A O 1
ATOM 716 N N . VAL A 1 91 ? -10.728 -2.753 3.751 1.00 86.94 91 VAL A N 1
ATOM 717 C CA . VAL A 1 91 ? -11.284 -1.721 4.642 1.00 86.94 91 VAL A CA 1
ATOM 718 C C . VAL A 1 91 ? -12.783 -1.631 4.387 1.00 86.94 91 VAL A C 1
ATOM 720 O O . VAL A 1 91 ? -13.209 -1.202 3.312 1.00 86.94 91 VAL A O 1
ATOM 723 N N . ASP A 1 92 ? -13.592 -2.041 5.356 1.00 90.62 92 ASP A N 1
ATOM 724 C CA . ASP A 1 92 ? -15.049 -2.002 5.286 1.00 90.62 92 ASP A CA 1
ATOM 725 C C . ASP A 1 92 ? -15.698 -1.528 6.602 1.00 90.62 92 ASP A C 1
ATOM 727 O O . ASP A 1 92 ? -15.055 -1.052 7.539 1.00 90.62 92 ASP A O 1
ATOM 731 N N . ILE A 1 93 ? -17.032 -1.589 6.671 1.00 93.62 93 ILE A N 1
ATOM 732 C CA . ILE A 1 93 ? -17.775 -1.158 7.865 1.00 93.62 93 ILE A CA 1
ATOM 733 C C . ILE A 1 93 ? -17.492 -2.042 9.096 1.00 93.62 93 ILE A C 1
ATOM 735 O O . ILE A 1 93 ? -17.703 -1.622 10.240 1.00 93.62 93 ILE A O 1
ATOM 739 N N . GLY A 1 94 ? -17.002 -3.262 8.883 1.00 94.12 94 GLY A N 1
ATOM 740 C CA . GLY A 1 94 ? -16.531 -4.153 9.931 1.00 94.12 94 GLY A CA 1
ATOM 741 C C . GLY A 1 94 ? -15.322 -3.580 10.664 1.00 94.12 94 GLY A C 1
ATOM 742 O O . GLY A 1 94 ? -15.202 -3.790 11.869 1.00 94.12 94 GLY A O 1
ATOM 743 N N . ASP A 1 95 ? -14.477 -2.794 10.000 1.00 94.06 95 ASP A N 1
ATOM 744 C CA . ASP A 1 95 ? -13.338 -2.131 10.642 1.00 94.06 95 ASP A CA 1
ATOM 745 C C . ASP A 1 95 ? -13.762 -0.949 11.500 1.00 94.06 95 ASP A C 1
ATOM 747 O O . ASP A 1 95 ? -13.317 -0.821 12.640 1.00 94.06 95 ASP A O 1
ATOM 751 N N . ALA A 1 96 ? -14.711 -0.142 11.017 1.00 96.06 96 ALA A N 1
ATOM 752 C CA . ALA A 1 96 ? -15.333 0.901 11.834 1.00 96.06 96 ALA A CA 1
ATOM 753 C C . ALA A 1 96 ? -16.003 0.299 13.083 1.00 96.06 96 ALA A C 1
ATOM 755 O O . ALA A 1 96 ? -15.909 0.852 14.180 1.00 96.06 96 ALA A O 1
ATOM 756 N N . THR A 1 97 ? -16.631 -0.872 12.936 1.00 97.12 97 THR A N 1
ATOM 757 C CA . THR A 1 97 ? -17.209 -1.624 14.060 1.00 97.12 97 THR A CA 1
ATOM 758 C C . THR A 1 97 ? -16.127 -2.112 15.024 1.00 97.12 97 THR A C 1
ATOM 760 O O . THR A 1 97 ? -16.305 -2.031 16.239 1.00 97.12 97 THR A O 1
ATOM 763 N N . TYR A 1 98 ? -14.990 -2.581 14.508 1.00 96.38 98 TYR A N 1
ATOM 764 C CA . TYR A 1 98 ? -13.866 -3.027 15.326 1.00 96.38 98 TYR A CA 1
ATOM 765 C C . TYR A 1 98 ? -13.248 -1.865 16.125 1.00 96.38 98 TYR A C 1
ATOM 767 O O . TYR A 1 98 ? -12.987 -2.011 17.319 1.00 96.38 98 TYR A O 1
ATOM 775 N N . VAL A 1 99 ? -13.108 -0.680 15.521 1.00 96.38 99 VAL A N 1
ATOM 776 C CA . VAL A 1 99 ? -12.706 0.543 16.238 1.00 96.38 99 VAL A CA 1
ATOM 777 C C . VAL A 1 99 ? -13.744 0.916 17.296 1.00 96.38 99 VAL A C 1
ATOM 779 O O . VAL A 1 99 ? -13.385 1.163 18.444 1.00 96.38 99 VAL A O 1
ATOM 782 N N . ALA A 1 100 ? -15.043 0.856 16.987 1.00 97.31 100 ALA A N 1
ATOM 783 C CA . ALA A 1 100 ? -16.087 1.084 17.987 1.00 97.31 100 ALA A CA 1
ATOM 784 C C . ALA A 1 100 ? -15.999 0.091 19.165 1.00 97.31 100 ALA A C 1
ATOM 786 O O . ALA A 1 100 ? -16.243 0.477 20.308 1.00 97.31 100 ALA A O 1
ATOM 787 N N . TYR A 1 101 ? -15.598 -1.164 18.925 1.00 97.94 101 TYR A N 1
ATOM 788 C CA . TYR A 1 101 ? -15.318 -2.136 19.986 1.00 97.94 101 TYR A CA 1
ATOM 789 C C . TYR A 1 101 ? -14.127 -1.741 20.864 1.00 97.94 101 TYR A C 1
ATOM 791 O O . TYR A 1 101 ? -14.197 -1.984 22.070 1.00 97.94 101 TYR A O 1
ATOM 799 N N . MET A 1 102 ? -13.083 -1.111 20.314 1.00 96.75 102 MET A N 1
ATOM 800 C CA . MET A 1 102 ? -11.995 -0.538 21.122 1.00 96.75 102 MET A CA 1
ATOM 801 C C . MET A 1 102 ? -12.537 0.556 22.048 1.00 96.75 102 MET A C 1
ATOM 803 O O . MET A 1 102 ? -12.273 0.533 23.248 1.00 96.75 102 MET A O 1
ATOM 807 N N . VAL A 1 103 ? -13.364 1.461 21.510 1.00 97.19 103 VAL A N 1
ATOM 808 C CA . VAL A 1 103 ? -13.940 2.595 22.256 1.00 97.19 103 VAL A CA 1
ATOM 809 C C . VAL A 1 103 ? -14.783 2.131 23.445 1.00 97.19 103 VAL A C 1
ATOM 811 O O . VAL A 1 103 ? -14.716 2.722 24.520 1.00 97.19 103 VAL A O 1
ATOM 814 N N . VAL A 1 104 ? -15.561 1.056 23.281 1.00 97.25 104 VAL A N 1
ATOM 815 C CA . VAL A 1 104 ? -16.394 0.496 24.364 1.00 97.25 104 VAL A CA 1
ATOM 816 C C . VAL A 1 104 ? -15.683 -0.573 25.205 1.00 97.25 104 VAL A C 1
ATOM 818 O O . VAL A 1 104 ? -16.326 -1.227 26.026 1.00 97.25 104 VAL A O 1
ATOM 821 N N . GLY A 1 105 ? -14.379 -0.792 25.003 1.00 96.75 105 GLY A N 1
ATOM 822 C CA . GLY A 1 105 ? -13.575 -1.728 25.796 1.00 96.75 105 GLY A CA 1
ATOM 823 C C . GLY A 1 105 ? -13.878 -3.212 25.558 1.00 96.75 105 GLY A C 1
ATOM 824 O O . GLY A 1 105 ? -13.616 -4.041 26.427 1.00 96.75 105 GLY A O 1
ATOM 825 N N . LYS A 1 106 ? -14.441 -3.572 24.398 1.00 97.12 106 LYS A N 1
ATOM 826 C CA . LYS A 1 106 ? -14.670 -4.974 23.995 1.00 97.12 106 LYS A CA 1
ATOM 827 C C . LYS A 1 106 ? -13.409 -5.653 23.459 1.00 97.12 106 LYS A C 1
ATOM 829 O O . LYS A 1 106 ? -13.322 -6.877 23.503 1.00 97.12 106 LYS A O 1
ATOM 834 N N . VAL A 1 107 ? -12.460 -4.872 22.953 1.00 95.56 107 VAL A N 1
ATOM 835 C CA . VAL A 1 107 ? -11.141 -5.323 22.490 1.00 95.56 107 VAL A CA 1
ATOM 836 C C . VAL A 1 107 ? -10.063 -4.347 22.984 1.00 95.56 107 VAL A C 1
ATOM 838 O O . VAL A 1 107 ? -10.399 -3.201 23.297 1.00 95.56 107 VAL A O 1
ATOM 841 N N . PRO A 1 108 ? -8.784 -4.764 23.078 1.00 95.50 108 PRO A N 1
ATOM 842 C CA . PRO A 1 108 ? -7.695 -3.864 23.447 1.00 95.50 108 PRO A CA 1
ATOM 843 C C . PRO A 1 108 ? -7.591 -2.669 22.496 1.00 95.50 108 PRO A C 1
ATOM 845 O O . PRO A 1 108 ? -7.757 -2.816 21.286 1.00 95.50 108 PRO A O 1
ATOM 848 N N . VAL A 1 109 ? -7.285 -1.499 23.055 1.00 94.94 109 VAL A N 1
ATOM 849 C CA . VAL A 1 109 ? -7.052 -0.280 22.276 1.00 94.94 109 VAL A CA 1
ATOM 850 C C . VAL A 1 109 ? -5.734 -0.403 21.513 1.00 94.94 109 VAL A C 1
ATOM 852 O O . VAL A 1 109 ? -4.695 -0.689 22.108 1.00 94.94 109 VAL A O 1
ATOM 855 N N . ASP A 1 110 ? -5.783 -0.144 20.208 1.00 92.75 110 ASP A N 1
ATOM 856 C CA . ASP A 1 110 ? -4.618 0.002 19.336 1.00 92.75 110 ASP A CA 1
ATOM 857 C C . ASP A 1 110 ? -4.558 1.452 18.845 1.00 92.75 110 ASP A C 1
ATOM 859 O O . ASP A 1 110 ? -5.436 1.893 18.108 1.00 92.75 110 ASP A O 1
ATOM 863 N N . LEU A 1 111 ? -3.527 2.204 19.242 1.00 93.12 111 LEU A N 1
ATOM 864 C CA . LEU A 1 111 ? -3.368 3.605 18.832 1.00 93.12 111 LEU A CA 1
ATOM 865 C C . LEU A 1 111 ? -3.156 3.777 17.321 1.00 93.12 111 LEU A C 1
ATOM 867 O O . LEU A 1 111 ? -3.323 4.883 16.821 1.00 93.12 111 LEU A O 1
ATOM 871 N N . ASN A 1 112 ? -2.877 2.709 16.566 1.00 89.75 112 ASN A N 1
ATOM 872 C CA . ASN A 1 112 ? -2.919 2.769 15.102 1.00 89.75 112 ASN A CA 1
ATOM 873 C C . ASN A 1 112 ? -4.333 3.064 14.557 1.00 89.75 112 ASN A C 1
ATOM 875 O O . ASN A 1 112 ? -4.469 3.373 13.374 1.00 89.75 112 ASN A O 1
ATOM 879 N N . ALA A 1 113 ? -5.371 2.964 15.397 1.00 92.62 113 ALA A N 1
ATOM 880 C CA . ALA A 1 113 ? -6.741 3.353 15.080 1.00 92.62 113 ALA A CA 1
ATOM 881 C C . ALA A 1 113 ? -7.036 4.848 15.278 1.00 92.62 113 ALA A C 1
ATOM 883 O O . ALA A 1 113 ? -8.139 5.256 14.944 1.00 92.62 113 ALA A O 1
ATOM 884 N N . ASP A 1 114 ? -6.105 5.665 15.780 1.00 95.25 114 ASP A N 1
ATOM 885 C CA . ASP A 1 114 ? -6.271 7.126 15.872 1.00 95.25 114 ASP A CA 1
ATOM 886 C C . ASP A 1 114 ? -6.114 7.770 14.481 1.00 95.25 114 ASP A C 1
ATOM 888 O O . ASP A 1 114 ? -5.062 8.292 14.102 1.00 95.25 114 ASP A O 1
ATOM 892 N N . PHE A 1 115 ? -7.164 7.678 13.665 1.00 91.31 115 PHE A N 1
ATOM 893 C CA . PHE A 1 115 ? -7.172 8.232 12.315 1.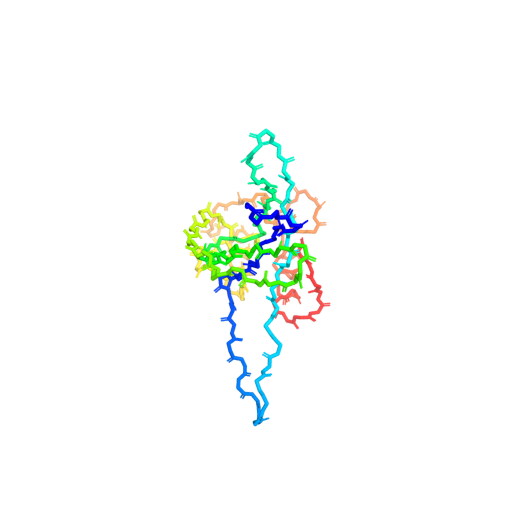00 91.31 115 PHE A CA 1
ATOM 894 C C . PHE A 1 115 ? -7.334 9.741 12.311 1.00 91.31 115 PHE A C 1
ATOM 896 O O . PHE A 1 115 ? -6.963 10.387 11.328 1.00 91.31 115 PHE A O 1
ATOM 903 N N . ASN A 1 116 ? -7.932 10.326 13.345 1.00 91.81 116 ASN A N 1
ATOM 904 C CA . ASN A 1 116 ? -8.105 11.773 13.408 1.00 91.81 116 ASN A CA 1
ATOM 905 C C . ASN A 1 116 ? -6.908 12.505 14.055 1.00 91.81 116 ASN A C 1
ATOM 907 O O . ASN A 1 116 ? -6.816 13.726 13.923 1.00 91.81 116 ASN A O 1
ATOM 911 N N . GLY A 1 117 ? -5.958 11.770 14.640 1.00 94.00 117 GLY A N 1
ATOM 912 C CA . GLY A 1 117 ? -4.696 12.276 15.179 1.00 94.00 117 GLY A CA 1
ATOM 913 C C . GLY A 1 117 ? -4.849 13.032 16.498 1.00 94.00 117 GLY A C 1
ATOM 914 O O . GLY A 1 117 ? -4.049 13.930 16.774 1.00 94.00 117 GLY A O 1
ATOM 915 N N . ASN A 1 118 ? -5.883 12.737 17.290 1.00 95.44 118 ASN A N 1
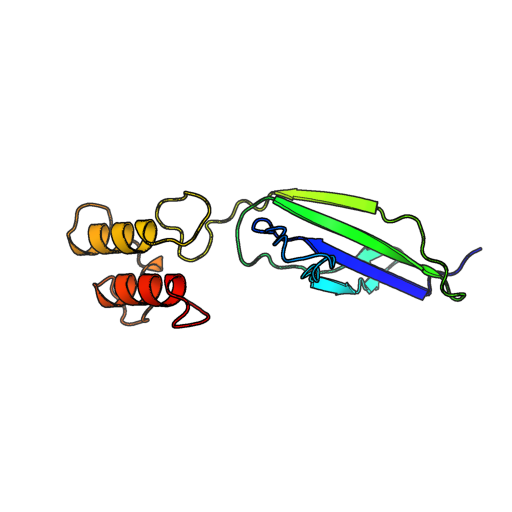ATOM 916 C CA . ASN A 1 118 ? -6.161 13.441 18.545 1.00 95.44 118 ASN A CA 1
ATOM 917 C C . ASN A 1 118 ? -5.498 12.803 19.781 1.00 95.44 118 ASN A C 1
ATOM 919 O O . ASN A 1 118 ? -5.691 13.286 20.902 1.00 95.44 118 ASN A O 1
ATOM 923 N N . GLY A 1 119 ? -4.699 11.753 19.588 1.00 96.25 119 GLY A N 1
ATOM 924 C CA . GLY A 1 119 ? -3.944 11.058 20.624 1.00 96.25 119 GLY A CA 1
ATOM 925 C C . GLY A 1 119 ? -4.737 9.989 21.375 1.00 96.25 119 GLY A C 1
ATOM 926 O O . GLY A 1 119 ? -4.265 9.506 22.408 1.00 96.25 119 GLY A O 1
ATOM 927 N N . ARG A 1 120 ? -5.937 9.624 20.912 1.00 96.88 120 ARG A N 1
ATOM 928 C CA . ARG A 1 120 ? -6.770 8.571 21.507 1.00 96.88 120 ARG A CA 1
ATOM 929 C C . ARG A 1 120 ? -7.625 7.888 20.443 1.00 96.88 120 ARG A C 1
ATOM 931 O O . ARG A 1 120 ? -7.884 8.452 19.398 1.00 96.88 120 ARG A O 1
ATOM 938 N N . VAL A 1 121 ? -8.106 6.689 20.760 1.00 97.56 121 VAL A N 1
ATOM 939 C CA . VAL A 1 121 ? -9.099 5.995 19.932 1.00 97.56 121 VAL A CA 1
ATOM 940 C C . VAL A 1 121 ? -10.493 6.348 20.438 1.00 97.56 121 VAL A C 1
ATOM 942 O O . VAL A 1 121 ? -10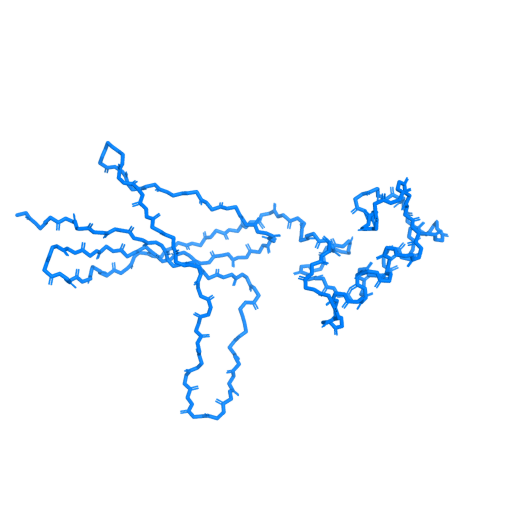.848 6.011 21.571 1.00 97.56 121 VAL A O 1
ATOM 945 N N . ASP A 1 122 ? -11.280 7.035 19.617 1.00 97.44 122 ASP A N 1
ATOM 946 C CA . ASP A 1 122 ? -12.655 7.421 19.921 1.00 97.44 122 ASP A CA 1
ATOM 947 C C . ASP A 1 122 ? -13.608 7.245 18.721 1.00 97.44 122 ASP A C 1
ATOM 949 O O . ASP A 1 122 ? -13.282 6.661 17.687 1.00 97.44 122 ASP A O 1
ATOM 953 N N . ILE A 1 123 ? -14.863 7.675 18.880 1.00 96.62 123 ILE A N 1
ATOM 954 C CA . ILE A 1 123 ? -15.884 7.504 17.837 1.00 96.62 123 ILE A CA 1
ATOM 955 C C . ILE A 1 123 ? -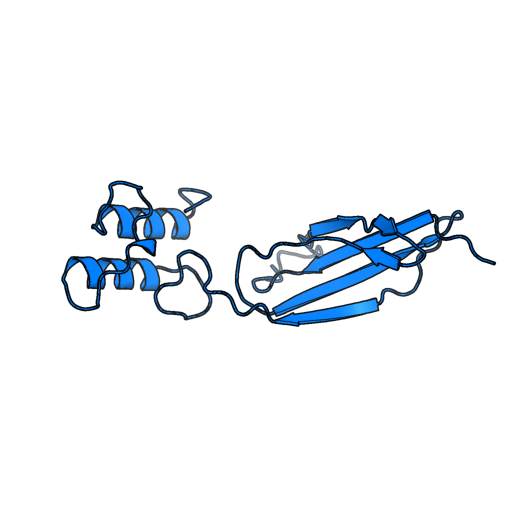15.565 8.299 16.558 1.00 96.62 123 ILE A C 1
ATOM 957 O O . ILE A 1 123 ? -16.055 7.953 15.478 1.00 96.62 123 ILE A O 1
ATOM 961 N N . GLY A 1 124 ? -14.740 9.346 16.654 1.00 96.62 124 GLY A N 1
ATOM 962 C CA . GLY A 1 124 ? -14.265 10.116 15.510 1.00 96.62 124 GLY A CA 1
ATOM 963 C C . GLY A 1 124 ? -13.429 9.267 14.555 1.00 96.62 124 GLY A C 1
ATOM 964 O O . GLY A 1 124 ? -13.533 9.429 13.339 1.00 96.62 124 GLY A O 1
ATOM 965 N N . ASP A 1 125 ? -12.684 8.296 15.078 1.00 96.88 125 ASP A N 1
ATOM 966 C CA . ASP A 1 125 ? -11.865 7.389 14.275 1.00 96.88 125 ASP A CA 1
ATOM 967 C C . ASP A 1 125 ? -12.700 6.385 13.487 1.00 96.88 125 ASP A C 1
ATOM 969 O O . ASP A 1 125 ? -12.537 6.242 12.273 1.00 96.88 125 ASP A O 1
ATOM 973 N N . ALA A 1 126 ? -13.678 5.761 14.150 1.00 96.56 126 ALA A N 1
ATOM 974 C CA . ALA A 1 126 ? -14.645 4.888 13.487 1.00 96.56 126 ALA A CA 1
ATOM 975 C C . ALA A 1 126 ? -15.433 5.649 12.404 1.00 96.56 126 ALA A C 1
ATOM 977 O O . ALA A 1 126 ? -15.694 5.119 11.323 1.00 96.56 126 ALA A O 1
ATOM 978 N N . THR A 1 127 ? -15.767 6.917 12.669 1.00 96.38 127 THR A N 1
ATOM 979 C CA . THR A 1 127 ? -16.440 7.794 11.698 1.00 96.38 127 THR A CA 1
ATOM 980 C C . THR A 1 127 ? -15.564 8.047 10.473 1.00 96.38 127 THR A C 1
ATOM 982 O O . THR A 1 127 ? -16.065 8.023 9.348 1.00 96.38 127 THR A O 1
ATOM 985 N N . LYS A 1 128 ? -14.253 8.241 10.658 1.00 95.25 128 LYS A N 1
ATOM 986 C CA . LYS A 1 128 ? -13.323 8.474 9.551 1.00 95.25 128 LYS A CA 1
ATOM 987 C C . LYS A 1 128 ? -13.186 7.243 8.648 1.00 95.25 128 LYS A C 1
ATOM 989 O O . LYS A 1 128 ? -13.253 7.394 7.428 1.00 95.25 128 LYS A O 1
ATOM 994 N N . ILE A 1 129 ? -13.132 6.035 9.221 1.00 93.75 129 ILE A N 1
ATOM 995 C CA . ILE A 1 129 ? -13.216 4.784 8.443 1.00 93.75 129 ILE A CA 1
ATOM 996 C C . ILE A 1 129 ? -14.536 4.713 7.669 1.00 93.75 129 ILE A C 1
ATOM 998 O O . ILE A 1 129 ? -14.532 4.473 6.463 1.00 93.75 129 ILE A O 1
ATOM 1002 N N . ALA A 1 130 ? -15.671 4.978 8.322 1.00 95.06 130 ALA A N 1
ATOM 1003 C CA . ALA A 1 130 ? -16.975 4.937 7.663 1.00 95.06 130 ALA A CA 1
ATOM 1004 C C . ALA A 1 130 ? -17.081 5.941 6.498 1.00 95.06 130 ALA A C 1
ATOM 1006 O O . ALA A 1 130 ? -17.663 5.624 5.462 1.00 95.06 130 ALA A O 1
ATOM 1007 N N . PHE A 1 131 ? -16.498 7.137 6.635 1.00 94.25 131 PHE A N 1
ATOM 1008 C CA . PHE A 1 131 ? -16.472 8.147 5.573 1.00 94.25 131 PHE A CA 1
ATOM 1009 C C . PHE A 1 131 ? -15.608 7.714 4.390 1.00 94.25 131 PHE A C 1
ATOM 1011 O O . PHE A 1 131 ? -16.007 7.935 3.247 1.00 94.25 131 PHE A O 1
ATOM 1018 N N . TYR A 1 132 ? -14.465 7.079 4.653 1.00 91.25 132 TYR A N 1
ATOM 1019 C CA . TYR A 1 132 ? -13.612 6.511 3.612 1.00 91.25 132 TYR A CA 1
ATOM 1020 C C . TYR A 1 132 ? -14.344 5.404 2.842 1.00 91.25 132 TYR A C 1
ATOM 1022 O O . TYR A 1 132 ? -14.467 5.474 1.622 1.00 91.25 132 TYR A O 1
ATOM 1030 N N . VAL A 1 133 ? -14.947 4.447 3.555 1.00 89.25 133 VAL A N 1
ATOM 1031 C CA . VAL A 1 133 ? -15.732 3.349 2.959 1.00 89.25 133 VAL A CA 1
ATOM 1032 C C . VAL A 1 133 ? -16.930 3.873 2.154 1.00 89.25 133 VAL A C 1
ATOM 1034 O O . VAL A 1 133 ? -17.278 3.312 1.117 1.00 89.25 133 VAL A O 1
ATOM 1037 N N . ALA A 1 134 ? -17.549 4.974 2.590 1.00 89.75 134 ALA A N 1
ATOM 1038 C CA . ALA A 1 134 ? -18.644 5.633 1.879 1.00 89.75 134 ALA A CA 1
ATOM 1039 C C . ALA A 1 134 ? -18.192 6.524 0.701 1.00 89.75 134 ALA A C 1
ATOM 1041 O O . ALA A 1 134 ? -19.036 7.193 0.097 1.00 89.75 134 ALA A O 1
ATOM 1042 N N . GLY A 1 135 ? -16.888 6.590 0.400 1.00 89.62 135 GLY A N 1
ATOM 1043 C CA . GLY A 1 135 ? -16.331 7.426 -0.667 1.00 89.62 135 GLY A CA 1
ATOM 1044 C C . GLY A 1 135 ? -16.499 8.929 -0.425 1.00 89.62 135 GLY A C 1
ATOM 1045 O O . GLY A 1 135 ? -16.609 9.703 -1.371 1.00 89.62 135 GLY A O 1
ATOM 1046 N N . LYS A 1 136 ? -16.603 9.357 0.840 1.00 91.81 136 LYS A N 1
ATOM 1047 C CA . LYS A 1 136 ? -16.704 10.778 1.223 1.00 91.81 136 LYS A CA 1
ATOM 1048 C C . LYS A 1 136 ? -15.340 11.439 1.393 1.00 91.81 136 LYS A C 1
ATOM 1050 O O . LYS A 1 136 ? -15.259 12.663 1.348 1.00 91.81 136 LYS A O 1
ATOM 1055 N N . ILE A 1 137 ? -14.306 10.634 1.615 1.00 87.94 137 ILE A N 1
ATOM 1056 C CA . ILE A 1 137 ? -12.904 11.041 1.689 1.00 87.94 137 ILE A CA 1
ATOM 1057 C C . ILE A 1 137 ? -12.052 10.006 0.957 1.00 87.94 137 ILE A C 1
ATOM 1059 O O . ILE A 1 137 ? -12.366 8.818 0.987 1.00 87.94 137 ILE A O 1
ATOM 1063 N N . ASP A 1 138 ? -10.951 10.450 0.357 1.00 81.12 138 ASP A N 1
ATOM 1064 C CA . ASP A 1 138 ? -10.102 9.581 -0.469 1.00 81.12 138 ASP A CA 1
ATOM 1065 C C . ASP A 1 138 ? -9.003 8.865 0.330 1.00 81.12 138 ASP A C 1
ATOM 1067 O O . ASP A 1 138 ? -8.315 7.995 -0.203 1.00 81.12 138 ASP A O 1
ATOM 1071 N N . LYS A 1 139 ? -8.773 9.258 1.594 1.00 82.56 139 LYS A N 1
ATOM 1072 C CA . LYS A 1 139 ? -7.655 8.773 2.422 1.00 82.56 139 LYS A CA 1
ATOM 1073 C C . LYS A 1 139 ? -8.009 8.702 3.910 1.00 82.56 139 LYS A C 1
ATOM 1075 O O . LYS A 1 139 ? -8.764 9.538 4.409 1.00 82.56 139 LYS A O 1
ATOM 1080 N N . LEU A 1 140 ? -7.384 7.741 4.599 1.00 82.38 140 LEU A N 1
ATOM 1081 C CA . LEU A 1 140 ? -7.383 7.565 6.057 1.00 82.38 140 LEU A CA 1
ATOM 1082 C C . LEU A 1 140 ? -6.239 8.330 6.729 1.00 82.38 140 LEU A C 1
ATOM 1084 O O . LEU A 1 140 ? -5.059 8.044 6.407 1.00 82.38 140 LEU A O 1
#

pLDDT: mean 85.94, std 13.48, range [45.59, 97.94]